Protein AF-A0A484KKW8-F1 (afdb_monomer_lite)

Structure (mmCIF, N/CA/C/O backbone):
data_AF-A0A484KKW8-F1
#
_entry.id   AF-A0A484KKW8-F1
#
loop_
_atom_site.group_PDB
_atom_site.id
_atom_site.type_symbol
_atom_site.label_atom_id
_atom_site.label_alt_id
_atom_site.label_comp_id
_atom_site.label_asym_id
_atom_site.label_entity_id
_atom_site.label_seq_id
_atom_site.pdbx_PDB_ins_code
_atom_site.Cartn_x
_atom_site.Cartn_y
_atom_site.Cartn_z
_atom_site.occupancy
_atom_site.B_iso_or_equiv
_atom_site.auth_seq_id
_atom_site.auth_comp_id
_atom_site.auth_asym_id
_atom_site.auth_atom_id
_atom_site.pdbx_PDB_model_num
ATOM 1 N N . MET A 1 1 ? 5.149 1.288 21.974 1.00 34.53 1 MET A N 1
ATOM 2 C CA . MET A 1 1 ? 5.443 -0.097 21.545 1.00 34.53 1 MET A CA 1
ATOM 3 C C . MET A 1 1 ? 4.342 -0.979 22.096 1.00 34.53 1 MET A C 1
ATOM 5 O O . MET A 1 1 ? 4.298 -1.173 23.302 1.00 34.53 1 MET A O 1
ATOM 9 N N . PHE A 1 2 ? 3.406 -1.416 21.257 1.00 33.81 2 PHE A N 1
ATOM 10 C CA . PHE A 1 2 ? 2.342 -2.325 21.683 1.00 33.81 2 PHE A CA 1
ATOM 11 C C . PHE A 1 2 ? 2.868 -3.763 21.610 1.00 33.81 2 PHE A C 1
ATOM 13 O O . PHE A 1 2 ? 3.154 -4.262 20.525 1.00 33.81 2 PHE A O 1
ATOM 20 N N . SER A 1 3 ? 3.053 -4.392 22.773 1.00 32.16 3 SER A N 1
ATOM 21 C CA . SER A 1 3 ? 3.404 -5.809 22.904 1.00 32.16 3 SER A CA 1
ATOM 22 C C . SER A 1 3 ? 2.135 -6.654 22.922 1.00 32.16 3 SER A C 1
ATOM 24 O O . SER A 1 3 ? 1.360 -6.578 23.873 1.00 32.16 3 SER A O 1
ATOM 26 N N . PHE A 1 4 ? 1.952 -7.498 21.910 1.00 37.31 4 PHE A N 1
ATOM 27 C CA . PHE A 1 4 ? 0.973 -8.585 21.921 1.00 37.31 4 PHE A CA 1
ATOM 28 C C . PHE A 1 4 ? 1.633 -9.827 22.532 1.00 37.31 4 PHE A C 1
ATOM 30 O O . PHE A 1 4 ? 2.235 -10.638 21.838 1.00 37.31 4 PHE A O 1
ATOM 37 N N . GLN A 1 5 ? 1.575 -9.946 23.857 1.00 42.56 5 GLN A N 1
ATOM 38 C CA . GLN A 1 5 ? 1.977 -11.158 24.571 1.00 42.56 5 GLN A CA 1
ATOM 39 C C . GLN A 1 5 ? 1.111 -11.309 25.824 1.00 42.56 5 GLN A C 1
ATOM 41 O O . GLN A 1 5 ? 1.507 -10.866 26.901 1.00 42.56 5 GLN A O 1
ATOM 46 N N . LYS A 1 6 ? -0.068 -11.926 25.678 1.00 44.66 6 LYS A N 1
ATOM 47 C CA . LYS A 1 6 ? -0.696 -12.793 26.695 1.00 44.66 6 LYS A CA 1
ATOM 48 C C . LYS A 1 6 ? -2.065 -13.283 26.224 1.00 44.66 6 LYS A C 1
ATOM 50 O O . LYS A 1 6 ? -3.063 -12.609 26.419 1.00 44.66 6 LYS A O 1
ATOM 55 N N . MET A 1 7 ? -2.097 -14.492 25.685 1.00 35.28 7 MET A N 1
ATOM 56 C CA . MET A 1 7 ? -3.166 -15.449 25.963 1.00 35.28 7 MET A CA 1
ATOM 57 C C . MET A 1 7 ? -2.639 -16.824 25.568 1.00 35.28 7 MET A C 1
ATOM 59 O O . MET A 1 7 ? -2.529 -17.120 24.387 1.00 35.28 7 MET A O 1
ATOM 63 N N . ASN A 1 8 ? -2.170 -17.573 26.567 1.00 34.31 8 ASN A N 1
ATOM 64 C CA . ASN A 1 8 ? -2.179 -19.036 26.616 1.00 34.31 8 ASN A CA 1
ATOM 65 C C . ASN A 1 8 ? -1.661 -19.478 27.993 1.00 34.31 8 ASN A C 1
ATOM 67 O O . ASN A 1 8 ? -0.481 -19.334 28.303 1.00 34.31 8 ASN A O 1
ATOM 71 N N . SER A 1 9 ? -2.592 -19.943 28.819 1.00 39.66 9 SER A N 1
ATOM 72 C CA . SER A 1 9 ? -2.443 -20.734 30.051 1.00 39.66 9 SER A CA 1
ATOM 73 C C . SER A 1 9 ? -3.883 -21.195 30.321 1.00 39.66 9 SER A C 1
ATOM 75 O O . SER A 1 9 ? -4.767 -20.338 30.307 1.00 39.66 9 SER A O 1
ATOM 77 N N . THR A 1 10 ? -4.238 -22.477 30.355 1.00 39.50 10 THR A N 1
ATOM 78 C CA . THR A 1 10 ? -3.747 -23.637 31.141 1.00 39.50 10 THR A CA 1
ATOM 79 C C . THR A 1 10 ? -4.135 -24.942 30.395 1.00 39.50 10 THR A C 1
ATOM 81 O O . THR A 1 10 ? -5.163 -24.918 29.717 1.00 39.50 10 THR A O 1
ATOM 84 N N . ASP A 1 11 ? -3.257 -25.951 30.250 1.00 44.59 11 ASP A N 1
ATOM 85 C CA . ASP A 1 11 ? -3.122 -27.211 31.053 1.00 44.59 11 ASP A CA 1
ATOM 86 C C . ASP A 1 11 ? -4.416 -28.079 31.004 1.00 44.59 11 ASP A C 1
ATOM 88 O O . ASP A 1 11 ? -5.495 -27.527 31.195 1.00 44.59 11 ASP A O 1
ATOM 92 N N . ASP A 1 12 ? -4.473 -29.380 30.669 1.00 39.41 12 ASP A N 1
ATOM 93 C CA . ASP A 1 12 ? -3.619 -30.559 30.918 1.00 39.41 12 ASP A CA 1
ATOM 94 C C . ASP A 1 12 ? -3.973 -31.737 29.958 1.00 39.41 12 ASP A C 1
ATOM 96 O O . ASP A 1 12 ? -5.093 -31.758 29.448 1.00 39.41 12 ASP A O 1
ATOM 100 N N . ASP A 1 13 ? -3.050 -32.720 29.861 1.00 39.59 13 ASP A N 1
ATOM 101 C CA . ASP A 1 13 ? -3.217 -34.164 29.512 1.00 39.59 13 ASP A CA 1
ATOM 102 C C . ASP A 1 13 ? -3.708 -34.484 28.071 1.00 39.59 13 ASP A C 1
ATOM 104 O O . ASP A 1 13 ? -4.454 -33.724 27.472 1.00 39.59 13 ASP A O 1
ATOM 108 N N . ASP A 1 14 ? -3.299 -35.521 27.336 1.00 39.25 14 ASP A N 1
ATOM 109 C CA . ASP A 1 14 ? -2.657 -36.804 27.612 1.00 39.25 14 ASP A CA 1
ATOM 110 C C . ASP A 1 14 ? -1.995 -37.281 26.296 1.00 39.25 14 ASP A C 1
ATOM 112 O O . ASP A 1 14 ? -2.430 -36.954 25.189 1.00 39.25 14 ASP A O 1
ATOM 116 N N . GLY A 1 15 ? -0.871 -37.989 26.407 1.00 46.09 15 GLY A N 1
ATOM 117 C CA . GLY A 1 15 ? -0.045 -38.366 25.265 1.00 46.09 15 GLY A CA 1
ATOM 118 C C . GLY A 1 15 ? -0.626 -39.493 24.417 1.00 46.09 15 GLY A C 1
ATOM 119 O O . GLY A 1 15 ? -0.922 -40.561 24.939 1.00 46.09 15 GLY A O 1
ATOM 120 N N . GLU A 1 16 ? -0.601 -39.302 23.098 1.00 43.41 16 GLU A N 1
ATOM 121 C CA . GLU A 1 16 ? -0.368 -40.386 22.147 1.00 43.41 16 GLU A CA 1
ATOM 122 C C . GLU A 1 16 ? 0.722 -39.966 21.150 1.00 43.41 16 GLU A C 1
ATOM 124 O O . GLU A 1 16 ? 0.692 -38.904 20.525 1.00 43.41 16 GLU A O 1
ATOM 129 N N . GLU A 1 17 ? 1.752 -40.804 21.092 1.00 52.25 17 GLU A N 1
ATOM 130 C CA . GLU A 1 17 ? 2.874 -40.760 20.167 1.00 52.25 17 GLU A CA 1
ATOM 131 C C . GLU A 1 17 ? 2.366 -41.177 18.779 1.00 52.25 17 GLU A C 1
ATOM 133 O O . GLU A 1 17 ? 2.370 -42.356 18.442 1.00 52.25 17 GLU A O 1
ATOM 138 N N . GLU A 1 18 ? 1.894 -40.218 17.979 1.00 48.19 18 GLU A N 1
ATOM 139 C CA . GLU A 1 18 ? 1.650 -40.448 16.552 1.00 48.19 18 GLU A CA 1
ATOM 140 C C . GLU A 1 18 ? 2.883 -40.046 15.733 1.00 48.19 18 GLU A C 1
ATOM 142 O O . GLU A 1 18 ? 3.270 -38.878 15.645 1.00 48.19 18 GLU A O 1
ATOM 147 N N . ASP A 1 19 ? 3.508 -41.080 15.173 1.00 40.28 19 ASP A N 1
ATOM 148 C CA . ASP A 1 19 ? 4.556 -41.114 14.158 1.00 40.28 19 ASP A CA 1
ATOM 149 C C . ASP A 1 19 ? 4.891 -39.768 13.495 1.00 40.28 19 ASP A C 1
ATOM 151 O O . ASP A 1 19 ? 4.181 -39.246 12.630 1.00 40.28 19 ASP A O 1
ATOM 155 N N . ALA A 1 20 ? 6.062 -39.237 13.856 1.00 42.22 20 ALA A N 1
ATOM 156 C CA . ALA A 1 20 ? 6.648 -38.055 13.247 1.00 42.22 20 ALA A CA 1
ATOM 157 C C . ALA A 1 20 ? 6.847 -38.249 11.732 1.00 42.22 20 ALA A C 1
ATOM 159 O O . ALA A 1 20 ? 7.865 -38.763 11.263 1.00 42.22 20 ALA A O 1
ATOM 160 N N . ILE A 1 21 ? 5.892 -37.752 10.948 1.00 51.03 21 ILE A N 1
ATOM 161 C CA . ILE A 1 21 ? 6.087 -37.463 9.530 1.00 51.03 21 ILE A CA 1
ATOM 162 C C . ILE A 1 21 ? 7.173 -36.378 9.444 1.00 51.03 21 ILE A C 1
ATOM 164 O O . ILE A 1 21 ? 7.028 -35.326 10.075 1.00 51.03 21 ILE A O 1
ATOM 168 N N . PRO A 1 22 ? 8.270 -36.575 8.688 1.00 43.09 22 PRO A N 1
ATOM 169 C CA . PRO A 1 22 ? 9.327 -35.582 8.616 1.00 43.09 22 PRO A CA 1
ATOM 170 C C . PRO A 1 22 ? 8.758 -34.301 8.008 1.00 43.09 22 PRO A C 1
ATOM 172 O O . PRO A 1 22 ? 8.371 -34.262 6.838 1.00 43.09 22 PRO A O 1
ATOM 175 N N . ALA A 1 23 ? 8.709 -33.248 8.825 1.00 48.31 23 ALA A N 1
ATOM 176 C CA . ALA A 1 23 ? 8.340 -31.907 8.413 1.00 48.31 23 ALA A CA 1
ATOM 177 C C . ALA A 1 23 ? 9.360 -31.405 7.384 1.00 48.31 23 ALA A C 1
ATOM 179 O O . ALA A 1 23 ? 10.372 -30.786 7.715 1.00 48.31 23 ALA A O 1
ATOM 180 N N . ALA A 1 24 ? 9.091 -31.682 6.110 1.00 46.91 24 ALA A N 1
ATOM 181 C CA . ALA A 1 24 ? 9.726 -30.996 5.005 1.00 46.91 24 ALA A CA 1
ATOM 182 C C . ALA A 1 24 ? 9.445 -29.494 5.179 1.00 46.91 24 ALA A C 1
ATOM 184 O O . ALA A 1 24 ? 8.307 -29.031 5.093 1.00 46.91 24 ALA A O 1
ATOM 185 N N . GLY A 1 25 ? 10.497 -28.749 5.523 1.00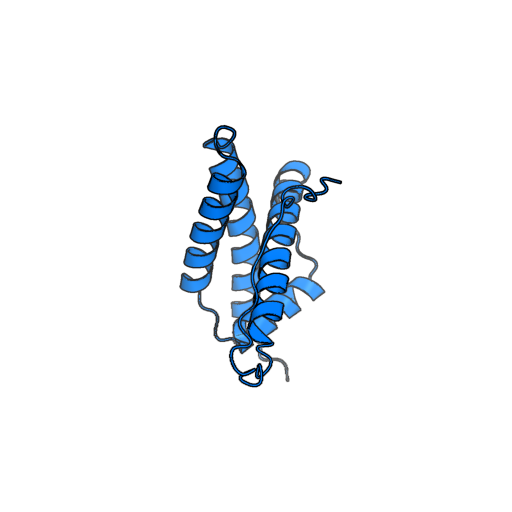 53.16 25 GLY A N 1
ATOM 186 C CA . GLY A 1 25 ? 10.440 -27.337 5.871 1.00 53.16 25 GLY A CA 1
ATOM 187 C C . GLY A 1 25 ? 9.764 -26.498 4.792 1.00 53.16 25 GLY A C 1
ATOM 188 O O . GLY A 1 25 ? 10.241 -26.402 3.663 1.00 53.16 25 GLY A O 1
ATOM 189 N N . ASN A 1 26 ? 8.660 -25.846 5.154 1.00 53.84 26 ASN A N 1
ATOM 190 C CA . ASN A 1 26 ? 7.959 -24.942 4.257 1.00 53.84 26 ASN A CA 1
ATOM 191 C C . ASN A 1 26 ? 8.406 -23.489 4.490 1.00 53.84 26 ASN A C 1
ATOM 193 O O . ASN A 1 26 ? 7.830 -22.742 5.284 1.00 53.84 26 ASN A O 1
ATOM 197 N N . ASN A 1 27 ? 9.448 -23.080 3.770 1.00 58.19 27 ASN A N 1
ATOM 198 C CA . ASN A 1 27 ? 10.028 -21.731 3.800 1.00 58.19 27 ASN A CA 1
ATOM 199 C C . ASN A 1 27 ? 9.030 -20.648 3.334 1.00 58.19 27 ASN A C 1
ATOM 201 O O . ASN A 1 27 ? 9.183 -19.472 3.669 1.00 58.19 27 ASN A O 1
ATOM 205 N N . SER A 1 28 ? 7.979 -21.046 2.607 1.00 58.56 28 SER A N 1
ATOM 206 C CA . SER A 1 28 ? 6.918 -20.180 2.071 1.00 58.56 28 SER A CA 1
ATOM 207 C C . SER A 1 28 ? 6.155 -19.446 3.172 1.00 58.56 28 SER A C 1
ATOM 209 O O . SER A 1 28 ? 5.843 -18.266 3.031 1.00 58.56 28 SER A O 1
ATOM 211 N N . ASN A 1 29 ? 5.936 -20.106 4.316 1.00 61.16 29 ASN A N 1
ATOM 212 C CA . ASN A 1 29 ? 5.233 -19.512 5.455 1.00 61.16 29 ASN A CA 1
ATOM 213 C C . ASN A 1 29 ? 6.017 -18.362 6.103 1.00 61.16 29 ASN A C 1
ATOM 215 O O . ASN A 1 29 ? 5.416 -17.422 6.617 1.00 61.16 29 ASN A O 1
ATOM 219 N N . LYS A 1 30 ? 7.357 -18.404 6.080 1.00 72.88 30 LYS A N 1
ATOM 220 C CA . LYS A 1 30 ? 8.189 -17.314 6.619 1.00 72.88 30 LYS A CA 1
ATOM 221 C C . LYS A 1 30 ? 8.226 -16.122 5.664 1.00 72.88 30 LYS A C 1
ATOM 223 O O . LYS A 1 30 ? 8.133 -14.986 6.114 1.00 72.88 30 LYS A O 1
ATOM 228 N N . LEU A 1 31 ? 8.312 -16.382 4.357 1.00 81.25 31 LEU A N 1
ATOM 229 C CA . LEU A 1 31 ? 8.345 -15.338 3.329 1.00 81.25 31 LEU A CA 1
ATOM 230 C C . LEU A 1 31 ? 7.039 -14.541 3.273 1.00 81.25 31 LEU A C 1
ATOM 232 O O . LEU A 1 31 ? 7.084 -13.314 3.246 1.00 81.25 31 LEU A O 1
ATOM 236 N N . ILE A 1 32 ? 5.890 -15.222 3.324 1.00 84.69 32 ILE A N 1
ATOM 237 C CA . ILE A 1 32 ? 4.574 -14.567 3.316 1.00 84.69 32 ILE A CA 1
ATOM 238 C C . ILE A 1 32 ? 4.388 -13.704 4.569 1.00 84.69 32 ILE A C 1
ATOM 240 O O . ILE A 1 32 ? 3.972 -12.554 4.455 1.00 84.69 32 ILE A O 1
ATOM 244 N N . LYS A 1 33 ? 4.772 -14.205 5.754 1.00 87.25 33 LYS A N 1
ATOM 245 C CA . LYS A 1 33 ? 4.708 -13.427 7.005 1.00 87.25 33 LYS A CA 1
ATOM 246 C C . LYS A 1 33 ? 5.549 -12.153 6.929 1.00 87.25 33 LYS A C 1
ATOM 248 O O . LYS A 1 33 ? 5.057 -11.076 7.252 1.00 87.25 33 LYS A O 1
ATOM 253 N N . SER A 1 34 ? 6.795 -12.257 6.468 1.00 91.00 34 SER A N 1
ATOM 254 C CA . SER A 1 34 ? 7.669 -11.089 6.317 1.00 91.00 34 SER A CA 1
ATOM 255 C C . SER A 1 34 ? 7.130 -10.094 5.292 1.00 91.00 34 SER A C 1
ATOM 257 O O . SER A 1 34 ? 7.169 -8.891 5.533 1.00 91.00 34 SER A O 1
ATOM 259 N N . HIS A 1 35 ? 6.602 -10.578 4.165 1.00 92.31 35 HIS A N 1
ATOM 260 C CA . HIS A 1 35 ? 6.021 -9.715 3.142 1.00 92.31 35 HIS A CA 1
ATOM 261 C C . HIS A 1 35 ? 4.789 -8.964 3.660 1.00 92.31 35 HIS A C 1
ATOM 263 O O . HIS A 1 35 ? 4.716 -7.750 3.496 1.00 92.31 35 HIS A O 1
ATOM 269 N N . ALA A 1 36 ? 3.882 -9.647 4.365 1.00 93.25 36 ALA A N 1
ATOM 270 C CA . ALA A 1 36 ? 2.720 -9.011 4.981 1.00 93.25 36 ALA A CA 1
ATOM 271 C C . ALA A 1 36 ? 3.135 -7.882 5.939 1.00 93.25 36 ALA A C 1
ATOM 273 O O . ALA A 1 36 ? 2.618 -6.772 5.845 1.00 93.25 36 ALA A O 1
ATOM 274 N N . LEU A 1 37 ? 4.133 -8.116 6.801 1.00 93.69 37 LEU A N 1
ATOM 275 C CA . LEU A 1 37 ? 4.653 -7.076 7.699 1.00 93.69 37 LEU A CA 1
ATOM 276 C C . LEU A 1 37 ? 5.232 -5.872 6.943 1.00 93.69 37 LEU A C 1
ATOM 278 O O . LEU A 1 37 ? 5.057 -4.736 7.382 1.00 93.69 37 LEU A O 1
ATOM 282 N N . ILE A 1 38 ? 5.899 -6.100 5.808 1.00 94.06 38 ILE A N 1
ATOM 283 C CA . ILE A 1 38 ? 6.402 -5.019 4.950 1.00 94.06 38 ILE A CA 1
ATOM 284 C C . ILE A 1 38 ? 5.238 -4.210 4.365 1.00 94.06 38 ILE A C 1
ATOM 286 O O . ILE A 1 38 ? 5.299 -2.983 4.403 1.00 94.06 38 ILE A O 1
ATOM 290 N N . VAL A 1 39 ? 4.176 -4.865 3.882 1.00 95.06 39 VAL A N 1
ATOM 291 C CA . VAL A 1 39 ? 2.973 -4.190 3.357 1.00 95.06 39 VAL A CA 1
ATOM 292 C C . VAL A 1 39 ? 2.329 -3.312 4.430 1.00 95.06 39 VAL A C 1
ATOM 294 O O . VAL A 1 39 ? 2.098 -2.128 4.185 1.00 95.06 39 VAL A O 1
ATOM 297 N N . PHE A 1 40 ? 2.115 -3.845 5.638 1.00 95.25 40 PHE A N 1
ATOM 298 C CA . PHE A 1 40 ? 1.585 -3.068 6.763 1.00 95.25 40 PHE A CA 1
ATOM 299 C C . PHE A 1 40 ? 2.470 -1.866 7.088 1.00 95.25 40 PHE A C 1
ATOM 301 O O . PHE A 1 40 ? 1.981 -0.741 7.155 1.00 95.25 40 PHE A O 1
ATOM 308 N N . LYS A 1 41 ? 3.781 -2.089 7.245 1.00 94.94 41 LYS A N 1
ATOM 309 C CA . LYS A 1 41 ? 4.726 -1.024 7.589 1.00 94.94 41 LYS A CA 1
ATOM 310 C C . LYS A 1 41 ? 4.720 0.090 6.545 1.00 94.94 41 LYS A C 1
ATOM 312 O O . LYS A 1 41 ? 4.599 1.254 6.908 1.00 94.94 41 LYS A O 1
ATOM 317 N N . LEU A 1 42 ? 4.861 -0.254 5.266 1.00 95.31 42 LEU A N 1
ATOM 318 C CA . LEU A 1 42 ? 4.927 0.743 4.199 1.00 95.31 42 LEU A CA 1
ATOM 319 C C . LEU A 1 42 ? 3.600 1.487 4.030 1.00 95.31 42 LEU A C 1
ATOM 321 O O . LEU A 1 42 ? 3.622 2.682 3.750 1.00 95.31 42 LEU A O 1
ATOM 325 N N . THR A 1 43 ? 2.463 0.825 4.251 1.00 96.12 43 THR A N 1
ATOM 326 C CA . THR A 1 43 ? 1.154 1.494 4.217 1.00 96.12 43 THR A CA 1
ATOM 327 C C . THR A 1 43 ? 1.004 2.466 5.389 1.00 96.12 43 THR A C 1
ATOM 329 O O . THR A 1 43 ? 0.632 3.616 5.175 1.00 96.12 43 THR A O 1
ATOM 332 N N . CYS A 1 44 ? 1.388 2.073 6.611 1.00 93.56 44 CYS A N 1
ATOM 333 C CA . CYS A 1 44 ? 1.422 2.991 7.756 1.00 93.56 44 CYS A CA 1
ATOM 334 C C . CYS A 1 44 ? 2.347 4.190 7.512 1.00 93.56 44 CYS A C 1
ATOM 336 O O . CYS A 1 44 ? 1.952 5.329 7.750 1.00 93.56 44 CYS A O 1
ATOM 338 N N . ASP A 1 45 ? 3.565 3.947 7.018 1.00 93.88 45 ASP A N 1
ATOM 339 C CA . ASP A 1 45 ? 4.521 5.011 6.700 1.00 93.88 45 ASP A CA 1
ATOM 340 C C . ASP A 1 45 ? 3.956 5.955 5.623 1.00 93.88 45 ASP A C 1
ATOM 342 O O . ASP A 1 45 ? 4.202 7.159 5.671 1.00 93.88 45 ASP A O 1
ATOM 346 N N . SER A 1 46 ? 3.190 5.428 4.663 1.00 93.62 46 SER A N 1
ATOM 347 C CA . SER A 1 46 ? 2.525 6.214 3.615 1.00 93.62 46 SER A CA 1
ATOM 348 C C . SER A 1 46 ? 1.391 7.069 4.185 1.00 93.62 46 SER A C 1
ATOM 350 O O . SER A 1 46 ? 1.320 8.254 3.875 1.00 93.62 46 SER A O 1
ATOM 352 N N . ALA A 1 47 ? 0.572 6.522 5.088 1.00 92.19 47 ALA A N 1
ATOM 353 C CA . ALA A 1 47 ? -0.481 7.272 5.777 1.00 92.19 47 ALA A CA 1
ATOM 354 C C . ALA A 1 47 ? 0.091 8.434 6.609 1.00 92.19 47 ALA A C 1
ATOM 356 O O . ALA A 1 47 ? -0.430 9.549 6.577 1.00 92.19 47 ALA A O 1
ATOM 357 N N . ILE A 1 48 ? 1.202 8.200 7.319 1.00 92.25 48 ILE A N 1
ATOM 358 C CA . ILE A 1 48 ? 1.908 9.248 8.074 1.00 92.25 48 ILE A CA 1
ATOM 359 C C . ILE A 1 48 ? 2.413 10.341 7.127 1.00 92.25 48 ILE A C 1
ATOM 361 O O . ILE A 1 48 ? 2.219 11.524 7.394 1.00 92.25 48 ILE A O 1
ATOM 365 N N . GLN A 1 49 ? 3.022 9.962 6.002 1.00 91.19 49 GLN A N 1
ATOM 366 C CA . GLN A 1 49 ? 3.538 10.924 5.028 1.00 91.19 49 GLN A CA 1
ATOM 367 C C . GLN A 1 49 ? 2.434 11.740 4.356 1.00 91.19 49 GLN A C 1
ATOM 369 O O . GLN A 1 49 ? 2.585 12.954 4.244 1.00 91.19 49 GLN A O 1
ATOM 374 N N . LEU A 1 50 ? 1.310 11.120 3.985 1.00 89.88 50 LEU A N 1
ATOM 375 C CA . LEU A 1 50 ? 0.142 11.840 3.472 1.00 89.88 50 LEU A CA 1
ATOM 376 C C . LEU A 1 50 ? -0.357 12.862 4.490 1.00 89.88 50 LEU A C 1
ATOM 378 O O . LEU A 1 50 ? -0.562 14.023 4.145 1.00 89.88 50 LEU A O 1
ATOM 382 N N . LYS A 1 51 ? -0.459 12.470 5.763 1.00 89.75 51 LYS A N 1
ATOM 383 C CA . LYS A 1 51 ? -0.868 13.378 6.837 1.00 89.75 51 LYS A CA 1
ATOM 384 C C . LYS A 1 51 ? 0.103 14.548 7.035 1.00 89.75 51 LYS A C 1
ATOM 386 O O . LYS A 1 51 ? -0.336 15.665 7.290 1.00 89.75 51 LYS A O 1
ATOM 391 N N . GLU A 1 52 ? 1.410 14.301 6.982 1.00 91.94 52 GLU A N 1
ATOM 392 C CA . GLU A 1 52 ? 2.431 15.315 7.288 1.00 91.94 52 GLU A CA 1
ATOM 393 C C . GLU A 1 52 ? 2.801 16.203 6.094 1.00 91.94 52 GLU A C 1
ATOM 395 O O . GLU A 1 52 ? 3.156 17.366 6.281 1.00 91.94 52 GLU A O 1
ATOM 400 N N . LYS A 1 53 ? 2.771 15.653 4.877 1.00 88.38 53 LYS A N 1
ATOM 401 C CA . LYS A 1 53 ? 3.348 16.267 3.669 1.00 88.38 53 LYS A CA 1
ATOM 402 C C . LYS A 1 53 ? 2.368 16.361 2.501 1.00 88.38 53 LYS A C 1
ATOM 404 O O . LYS A 1 53 ? 2.656 17.077 1.550 1.00 88.38 53 LYS A O 1
ATOM 409 N N . GLY A 1 54 ? 1.239 15.654 2.557 1.00 87.81 54 GLY A N 1
ATOM 410 C CA . GLY A 1 54 ? 0.269 15.580 1.461 1.00 87.81 54 GLY A CA 1
ATOM 411 C C . GLY A 1 54 ? 0.694 14.682 0.294 1.00 87.81 54 GLY A C 1
ATOM 412 O O . GLY A 1 54 ? -0.009 14.624 -0.708 1.00 87.81 54 GLY A O 1
ATOM 413 N N . GLU A 1 55 ? 1.824 13.977 0.402 1.00 86.25 55 GLU A N 1
ATOM 414 C CA . GLU A 1 55 ? 2.331 13.070 -0.632 1.00 86.25 55 GLU A CA 1
ATOM 415 C C . GLU A 1 55 ? 3.059 11.862 -0.021 1.00 86.25 55 GLU A C 1
ATOM 417 O O . GLU A 1 55 ? 3.580 11.931 1.094 1.00 86.25 55 GLU A O 1
ATOM 422 N N . VAL A 1 56 ? 3.121 10.754 -0.767 1.00 88.44 56 VAL A N 1
ATOM 423 C CA . VAL A 1 56 ? 3.866 9.544 -0.383 1.00 88.44 56 VAL A CA 1
ATOM 424 C C . VAL A 1 56 ? 5.228 9.540 -1.068 1.00 88.44 56 VAL A C 1
ATOM 426 O O . VAL A 1 56 ? 5.316 9.463 -2.291 1.00 88.44 56 VAL A O 1
ATOM 429 N N . LEU A 1 57 ? 6.302 9.561 -0.278 1.00 86.38 57 LEU A N 1
ATOM 430 C CA . LEU A 1 57 ? 7.680 9.528 -0.757 1.00 86.38 57 LEU A CA 1
ATOM 431 C C . LEU A 1 57 ? 8.345 8.205 -0.373 1.00 86.38 57 LEU A C 1
ATOM 433 O O . LEU A 1 57 ? 8.897 8.031 0.715 1.00 86.38 57 LEU A O 1
ATOM 437 N N . VAL A 1 58 ? 8.357 7.262 -1.311 1.00 87.81 58 VAL A N 1
ATOM 438 C CA . VAL A 1 58 ? 9.195 6.065 -1.197 1.00 87.81 58 VAL A CA 1
ATOM 439 C C . VAL A 1 58 ? 10.570 6.388 -1.772 1.00 87.81 58 VAL A C 1
ATOM 441 O O . VAL A 1 58 ? 10.693 6.819 -2.917 1.00 87.81 58 VAL A O 1
ATOM 444 N N . GLY A 1 59 ? 11.629 6.192 -0.982 1.00 88.06 59 GLY A N 1
ATOM 445 C CA . GLY A 1 59 ? 12.997 6.461 -1.432 1.00 88.06 59 GLY A CA 1
ATOM 446 C C . GLY A 1 59 ? 13.318 5.729 -2.740 1.00 88.06 59 GLY A C 1
ATOM 447 O O . GLY A 1 59 ? 13.041 4.538 -2.866 1.00 88.06 59 GLY A O 1
ATOM 448 N N . ARG A 1 60 ? 13.935 6.428 -3.702 1.00 87.50 60 ARG A N 1
ATOM 449 C CA . ARG A 1 60 ? 14.154 5.942 -5.079 1.00 87.50 60 ARG A CA 1
ATOM 450 C C . ARG A 1 60 ? 14.756 4.536 -5.157 1.00 87.50 60 ARG A C 1
ATOM 452 O O . ARG A 1 60 ? 14.305 3.717 -5.948 1.00 87.50 60 ARG A O 1
ATOM 459 N N . THR A 1 61 ? 15.770 4.248 -4.344 1.00 90.69 61 THR A N 1
ATOM 460 C CA . THR A 1 61 ? 16.445 2.940 -4.319 1.00 90.69 61 THR A CA 1
ATOM 461 C C . THR A 1 61 ? 15.508 1.825 -3.865 1.00 90.69 61 THR A C 1
ATOM 463 O O . THR A 1 61 ? 15.506 0.744 -4.446 1.00 90.69 61 THR A O 1
ATOM 466 N N . THR A 1 62 ? 14.690 2.104 -2.848 1.00 91.69 62 THR A N 1
ATOM 467 C CA . THR A 1 62 ? 13.665 1.181 -2.355 1.00 91.69 62 THR A CA 1
ATOM 468 C C . THR A 1 62 ? 12.587 0.975 -3.406 1.00 91.69 62 THR A C 1
ATOM 470 O O . THR A 1 62 ? 12.214 -0.162 -3.664 1.00 91.69 62 THR A O 1
ATOM 473 N N . LEU A 1 63 ? 12.117 2.054 -4.039 1.00 92.94 63 LEU A N 1
ATOM 474 C CA . LEU A 1 63 ? 11.062 1.971 -5.041 1.00 92.94 63 LEU A CA 1
ATOM 475 C C . LEU A 1 63 ? 11.496 1.118 -6.237 1.00 92.94 63 LEU A C 1
ATOM 477 O O . LEU A 1 63 ? 10.778 0.192 -6.603 1.00 92.94 63 LEU A O 1
ATOM 481 N N . LYS A 1 64 ? 12.715 1.338 -6.747 1.00 93.69 64 LYS A N 1
ATOM 482 C CA . LYS A 1 64 ? 13.302 0.524 -7.819 1.00 93.69 64 LYS A CA 1
ATOM 483 C C . LYS A 1 64 ? 13.339 -0.964 -7.462 1.00 93.69 64 LYS A C 1
ATOM 485 O O . LYS A 1 64 ? 12.838 -1.790 -8.218 1.00 93.69 64 LYS A O 1
ATOM 490 N N . PHE A 1 65 ? 13.853 -1.292 -6.277 1.00 93.75 65 PHE A N 1
ATOM 491 C CA . PHE A 1 65 ? 13.890 -2.670 -5.784 1.00 93.75 65 PHE A CA 1
ATOM 492 C C . PHE A 1 65 ? 12.493 -3.302 -5.672 1.00 93.75 65 PHE A C 1
ATOM 494 O O . PHE A 1 65 ? 12.313 -4.472 -6.012 1.00 93.75 65 PHE A O 1
ATOM 501 N N . LEU A 1 66 ? 11.499 -2.539 -5.204 1.00 94.12 66 LEU A N 1
ATOM 502 C CA . LEU A 1 66 ? 10.117 -3.008 -5.138 1.00 94.12 66 LEU A CA 1
ATOM 503 C C . LEU A 1 66 ? 9.577 -3.290 -6.542 1.00 94.12 66 LEU A C 1
ATOM 505 O O . LEU A 1 66 ? 9.046 -4.379 -6.751 1.00 94.12 66 LEU A O 1
ATOM 509 N N . GLY A 1 67 ? 9.758 -2.376 -7.498 1.00 94.50 67 GLY A N 1
ATOM 510 C CA . GLY A 1 67 ? 9.369 -2.592 -8.894 1.00 94.50 67 GLY A CA 1
ATOM 511 C C . GLY A 1 67 ? 9.997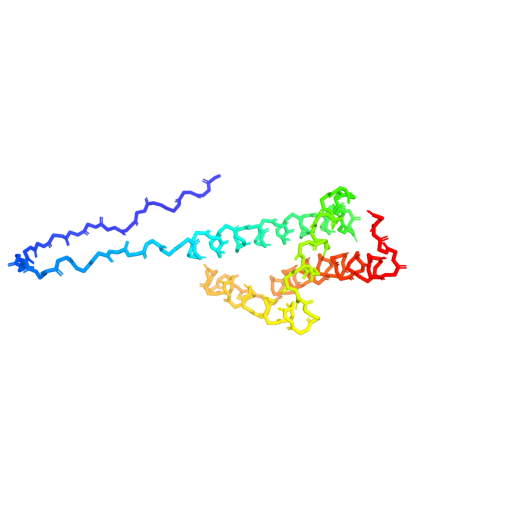 -3.857 -9.488 1.00 94.50 67 GLY A C 1
ATOM 512 O O . GLY A 1 67 ? 9.269 -4.719 -9.987 1.00 94.50 67 GLY A O 1
ATOM 513 N N . ASP A 1 68 ? 11.314 -4.026 -9.311 1.00 94.81 68 ASP A N 1
ATOM 514 C CA . ASP A 1 68 ? 12.087 -5.141 -9.877 1.00 94.81 68 ASP A CA 1
ATOM 515 C C . ASP A 1 68 ? 11.543 -6.488 -9.371 1.00 94.81 68 ASP A C 1
ATOM 517 O O . ASP A 1 68 ? 11.272 -7.407 -10.150 1.00 94.81 68 ASP A O 1
ATOM 521 N N . ILE A 1 69 ? 11.330 -6.614 -8.055 1.00 93.88 69 ILE A N 1
ATOM 522 C CA . ILE A 1 69 ? 10.824 -7.859 -7.464 1.00 93.88 69 ILE A CA 1
ATOM 523 C C . ILE A 1 69 ? 9.376 -8.130 -7.874 1.00 93.88 69 ILE A C 1
ATOM 525 O O . ILE A 1 69 ? 9.044 -9.281 -8.166 1.00 93.88 69 ILE A O 1
ATOM 529 N N . HIS A 1 70 ? 8.504 -7.119 -7.908 1.00 95.88 70 HIS A N 1
ATOM 530 C CA . HIS A 1 70 ? 7.104 -7.330 -8.289 1.00 95.88 70 HIS A CA 1
ATOM 531 C C . HIS A 1 70 ? 6.989 -7.754 -9.762 1.00 95.88 70 HIS A C 1
ATOM 533 O O . HIS A 1 70 ? 6.226 -8.673 -10.066 1.00 95.88 70 HIS A O 1
ATOM 539 N N . LEU A 1 71 ? 7.811 -7.192 -10.657 1.00 94.25 71 LEU A N 1
ATOM 540 C CA . LEU A 1 71 ? 7.927 -7.662 -12.041 1.00 94.25 71 LEU A CA 1
ATOM 541 C C . LEU A 1 71 ? 8.462 -9.091 -12.129 1.00 94.25 71 LEU A C 1
ATOM 543 O O . LEU A 1 71 ? 7.853 -9.931 -12.788 1.00 94.25 71 LEU A O 1
ATOM 547 N N . GLN A 1 72 ? 9.566 -9.396 -11.437 1.00 94.06 72 GLN A N 1
ATOM 548 C CA . GLN A 1 72 ? 10.174 -10.732 -11.445 1.00 94.06 72 GLN A CA 1
ATOM 549 C C . GLN A 1 72 ? 9.188 -11.817 -10.982 1.00 94.06 72 GLN A C 1
ATOM 551 O O . GLN A 1 72 ? 9.257 -12.963 -11.427 1.00 94.06 72 GLN A O 1
ATOM 556 N N . LYS A 1 73 ? 8.275 -11.469 -10.070 1.00 93.00 73 LYS A N 1
ATOM 557 C CA . LYS A 1 73 ? 7.235 -12.366 -9.551 1.00 93.00 73 LYS A CA 1
ATOM 558 C C . LYS A 1 73 ? 5.953 -12.383 -10.388 1.00 93.00 73 LYS A C 1
ATOM 560 O O . LYS A 1 73 ? 5.033 -13.111 -10.030 1.00 93.00 73 LYS A O 1
ATOM 565 N N . GLY A 1 74 ? 5.890 -11.631 -11.488 1.00 94.62 74 GLY A N 1
ATOM 566 C CA . GLY A 1 74 ? 4.724 -11.587 -12.370 1.00 94.62 74 GLY A CA 1
ATOM 567 C C . GLY A 1 74 ? 3.504 -10.934 -11.720 1.00 94.62 74 GLY A C 1
ATOM 568 O O . GLY A 1 74 ? 2.370 -11.320 -12.002 1.00 94.62 74 GLY A O 1
ATOM 569 N N . VAL A 1 75 ? 3.717 -9.978 -10.811 1.00 96.12 75 VAL A N 1
ATOM 570 C CA . VAL A 1 75 ? 2.617 -9.243 -10.184 1.00 96.12 75 VAL A CA 1
ATOM 571 C C . VAL A 1 75 ? 1.938 -8.358 -11.233 1.00 96.12 75 VAL A C 1
ATOM 573 O O . VAL A 1 75 ? 2.596 -7.729 -12.056 1.00 96.12 75 VAL A O 1
ATOM 576 N N . THR A 1 76 ? 0.608 -8.311 -11.202 1.00 95.44 76 THR A N 1
ATOM 577 C CA . THR A 1 76 ? -0.224 -7.527 -12.119 1.00 95.44 76 THR A CA 1
ATOM 578 C C . THR A 1 76 ? -1.096 -6.560 -11.323 1.00 95.44 76 THR A C 1
ATOM 580 O O . THR A 1 76 ? -1.262 -6.737 -10.116 1.00 95.44 76 THR A O 1
ATOM 583 N N . ALA A 1 77 ? -1.675 -5.550 -11.979 1.00 94.81 77 ALA A N 1
ATOM 584 C CA . ALA A 1 77 ? -2.546 -4.577 -11.313 1.00 94.81 77 ALA A CA 1
ATOM 585 C C . ALA A 1 77 ? -3.684 -5.227 -10.486 1.00 94.81 77 ALA A C 1
ATOM 587 O O . ALA A 1 77 ? -3.826 -4.845 -9.326 1.00 94.81 77 ALA A O 1
ATOM 588 N N . PRO A 1 78 ? -4.405 -6.261 -10.974 1.00 97.38 78 PRO A N 1
ATOM 589 C CA . PRO A 1 78 ? -5.416 -6.958 -10.171 1.00 97.38 78 PRO A CA 1
ATOM 590 C C . PRO A 1 78 ? -4.911 -7.558 -8.852 1.00 97.38 78 PRO A C 1
ATOM 592 O O . PRO A 1 78 ? -5.671 -7.641 -7.893 1.00 97.38 78 PRO A O 1
ATOM 595 N N . HIS A 1 79 ? -3.639 -7.965 -8.763 1.00 97.31 79 HIS A N 1
ATOM 596 C CA . HIS A 1 79 ? -3.097 -8.495 -7.509 1.00 97.31 79 HIS A CA 1
ATOM 597 C C . HIS A 1 79 ? -3.000 -7.418 -6.417 1.00 97.31 79 HIS A C 1
ATOM 599 O O . HIS A 1 79 ? -3.160 -7.744 -5.244 1.00 97.31 79 HIS A O 1
ATOM 605 N N . PHE A 1 80 ? -2.766 -6.151 -6.779 1.00 97.62 80 PHE A N 1
ATOM 606 C CA . PHE A 1 80 ? -2.754 -5.048 -5.813 1.00 97.62 80 PHE A CA 1
ATOM 607 C C . PHE A 1 80 ? -4.153 -4.790 -5.245 1.00 97.62 80 PHE A C 1
ATOM 609 O O . PHE A 1 80 ? -4.286 -4.596 -4.042 1.00 97.62 80 PHE A O 1
ATOM 616 N N . GLU A 1 81 ? -5.198 -4.871 -6.071 1.00 97.31 81 GLU A N 1
ATOM 617 C CA . GLU A 1 81 ? -6.583 -4.688 -5.609 1.00 97.31 81 GLU A CA 1
ATOM 618 C C . GLU A 1 81 ? -6.984 -5.764 -4.590 1.00 97.31 81 GLU A C 1
ATOM 620 O O . GLU A 1 81 ? -7.482 -5.451 -3.512 1.00 97.31 81 GLU A O 1
ATOM 625 N N . VAL A 1 82 ? -6.651 -7.032 -4.860 1.00 97.44 82 VAL A N 1
ATOM 626 C CA . VAL A 1 82 ? -6.907 -8.133 -3.912 1.00 97.44 82 VAL A CA 1
ATOM 627 C C . VAL A 1 82 ? -6.159 -7.923 -2.590 1.00 97.44 82 VAL A C 1
ATOM 629 O O . VAL A 1 82 ? -6.696 -8.190 -1.515 1.00 97.44 82 VAL A O 1
ATOM 632 N N . VAL A 1 83 ? -4.916 -7.429 -2.641 1.00 96.75 83 VAL A N 1
ATOM 633 C CA . VAL A 1 83 ? -4.138 -7.128 -1.428 1.00 96.75 83 VAL A CA 1
ATOM 634 C C . VAL A 1 83 ? -4.725 -5.937 -0.670 1.00 96.75 83 VAL A C 1
ATOM 636 O O . VAL A 1 83 ? -4.747 -5.980 0.558 1.00 96.75 83 VAL A O 1
ATOM 639 N N . LYS A 1 84 ? -5.231 -4.911 -1.362 1.00 97.88 84 LYS A N 1
ATOM 640 C CA . LYS A 1 84 ? -5.922 -3.772 -0.744 1.00 97.88 84 LYS A CA 1
ATOM 641 C C . LYS A 1 84 ? -7.143 -4.232 0.043 1.00 97.88 84 LYS A C 1
ATOM 643 O O . LYS A 1 84 ? -7.266 -3.911 1.222 1.00 97.88 84 LYS A O 1
ATOM 648 N N . GLU A 1 85 ? -8.013 -5.016 -0.589 1.00 97.31 85 GLU A N 1
ATOM 649 C CA . GLU A 1 85 ? -9.221 -5.550 0.047 1.00 97.31 85 GLU A CA 1
ATOM 650 C C . GLU A 1 85 ? -8.870 -6.385 1.285 1.00 97.31 85 GLU A C 1
ATOM 652 O O . GLU A 1 85 ? -9.418 -6.163 2.367 1.00 97.31 85 GLU A O 1
ATOM 657 N N . ALA A 1 86 ? -7.895 -7.292 1.159 1.00 97.12 86 ALA A N 1
ATOM 658 C CA . ALA A 1 86 ? -7.441 -8.125 2.269 1.00 97.12 86 ALA A CA 1
ATOM 659 C C . ALA A 1 86 ? -6.823 -7.300 3.409 1.00 97.12 86 ALA A C 1
ATOM 661 O O . ALA A 1 86 ? -7.068 -7.587 4.583 1.00 97.12 86 ALA A O 1
ATOM 662 N N . LEU A 1 87 ? -6.039 -6.268 3.086 1.00 96.38 87 LEU A N 1
ATOM 663 C CA . LEU A 1 87 ? -5.438 -5.366 4.065 1.00 96.38 87 LEU A CA 1
ATOM 664 C C . LEU A 1 87 ? -6.517 -4.626 4.859 1.00 96.38 87 LEU A C 1
ATOM 666 O O . LEU A 1 87 ? -6.503 -4.678 6.088 1.00 96.38 87 LEU A O 1
ATOM 670 N N . LEU A 1 88 ? -7.465 -3.983 4.171 1.00 97.19 88 LEU A N 1
ATOM 671 C CA . LEU A 1 88 ? -8.545 -3.223 4.806 1.00 97.19 88 LEU A CA 1
ATOM 672 C C . LEU A 1 88 ? -9.426 -4.119 5.676 1.00 97.19 88 LEU A C 1
ATOM 674 O O . LEU A 1 88 ? -9.714 -3.770 6.821 1.00 97.19 88 LEU A O 1
ATOM 678 N N . GLN A 1 89 ? -9.782 -5.306 5.181 1.00 97.12 89 GLN A N 1
ATOM 679 C CA . GLN A 1 89 ? -10.545 -6.279 5.957 1.00 97.12 89 GLN A CA 1
ATOM 680 C C . GLN A 1 89 ? -9.779 -6.729 7.211 1.00 97.12 89 GLN A C 1
ATOM 682 O O . GLN A 1 89 ? -10.355 -6.776 8.296 1.00 97.12 89 GLN A O 1
ATOM 687 N N . THR A 1 90 ? -8.471 -6.977 7.096 1.00 96.12 90 THR A N 1
ATOM 688 C CA . THR A 1 90 ? -7.630 -7.375 8.238 1.00 96.12 90 THR A CA 1
ATOM 689 C C . THR A 1 90 ? -7.546 -6.270 9.293 1.00 96.12 90 THR A C 1
ATOM 691 O O . THR A 1 90 ? -7.652 -6.545 10.488 1.00 96.12 90 THR A O 1
ATOM 694 N N . VAL A 1 91 ? -7.367 -5.008 8.881 1.00 93.75 91 VAL A N 1
ATOM 695 C CA . VAL A 1 91 ? -7.327 -3.875 9.822 1.00 93.75 91 VAL A CA 1
ATOM 696 C C . VAL A 1 91 ? -8.687 -3.692 10.492 1.00 93.75 91 VAL A C 1
ATOM 698 O O . VAL A 1 91 ? -8.744 -3.518 11.708 1.00 93.75 91 VAL A O 1
ATOM 701 N N . LYS A 1 92 ? -9.780 -3.789 9.730 1.00 95.25 92 LYS A N 1
ATOM 702 C CA . LYS A 1 92 ? -11.145 -3.723 10.258 1.00 95.25 92 LYS A CA 1
ATOM 703 C C . LYS A 1 92 ? -11.392 -4.780 11.331 1.00 95.25 92 LYS A C 1
ATOM 705 O O . LYS A 1 92 ? -11.868 -4.447 12.413 1.00 95.25 92 LYS A O 1
ATOM 710 N N . GLU A 1 93 ? -11.028 -6.031 11.066 1.00 96.44 93 GLU A N 1
ATOM 711 C CA . GLU A 1 93 ? -11.145 -7.122 12.039 1.00 96.44 93 GLU A CA 1
ATOM 712 C C . GLU A 1 93 ? -10.293 -6.876 13.291 1.00 96.44 93 GLU A C 1
ATOM 714 O O . GLU A 1 93 ? -10.765 -7.088 14.406 1.00 96.44 93 GLU A O 1
ATOM 719 N N . ALA A 1 94 ? -9.067 -6.368 13.128 1.00 94.31 94 ALA A N 1
ATOM 720 C CA . ALA A 1 94 ? -8.172 -6.067 14.245 1.00 94.31 94 ALA A CA 1
ATOM 721 C C . ALA A 1 94 ? -8.648 -4.891 15.120 1.00 94.31 94 ALA A C 1
ATOM 723 O O . ALA A 1 94 ? -8.337 -4.844 16.311 1.00 94.31 94 ALA A O 1
ATOM 724 N N . MET A 1 95 ? -9.372 -3.932 14.541 1.00 92.31 95 MET A N 1
ATOM 725 C CA . MET A 1 95 ? -9.883 -2.742 15.233 1.00 92.31 95 MET A CA 1
ATOM 726 C C . MET A 1 95 ? -11.273 -2.953 15.842 1.00 92.31 95 MET A C 1
ATOM 728 O O . MET A 1 95 ? -11.642 -2.249 16.788 1.00 92.31 95 MET A O 1
ATOM 732 N N . GLY A 1 96 ? -12.039 -3.918 15.331 1.00 94.75 96 GLY A N 1
ATOM 733 C CA . GLY A 1 96 ? -13.366 -4.252 15.836 1.00 94.75 96 GLY A CA 1
ATOM 734 C C . GLY A 1 96 ? -14.286 -3.031 15.852 1.00 94.75 96 GLY A C 1
ATOM 735 O O . GLY A 1 96 ? -14.488 -2.377 14.832 1.00 94.75 96 GLY A O 1
ATOM 736 N N . GLU A 1 97 ? -14.815 -2.691 17.027 1.00 94.44 97 GLU A N 1
ATOM 737 C CA . GLU A 1 97 ? -15.757 -1.576 17.207 1.00 94.44 97 GLU A CA 1
ATOM 738 C C . GLU A 1 97 ? -15.139 -0.188 16.982 1.00 94.44 97 GLU A C 1
ATOM 740 O O . GLU A 1 97 ? -15.866 0.786 16.808 1.00 94.44 97 GLU A O 1
ATOM 745 N N . THR A 1 98 ? -13.807 -0.079 16.981 1.00 93.25 98 THR A N 1
ATOM 746 C CA . THR A 1 98 ? -13.115 1.201 16.753 1.00 93.25 98 THR A CA 1
ATOM 747 C C . THR A 1 98 ? -12.944 1.541 15.273 1.00 93.25 98 THR A C 1
ATOM 749 O O . THR A 1 98 ? -12.558 2.663 14.953 1.00 93.25 98 THR A O 1
ATOM 752 N N . TRP A 1 99 ? -13.250 0.604 14.369 1.00 94.81 99 TRP A N 1
ATOM 753 C CA . TRP A 1 99 ? -13.209 0.835 12.927 1.00 94.81 99 TRP A CA 1
ATOM 754 C C . TRP A 1 99 ? -14.300 1.813 12.475 1.00 94.81 99 TRP A C 1
ATOM 756 O O . TRP A 1 99 ? -15.465 1.681 12.851 1.00 94.81 99 TRP A O 1
ATOM 766 N N . ASN A 1 100 ? -13.940 2.759 11.610 1.00 95.00 100 ASN A N 1
ATOM 767 C CA . ASN A 1 100 ? -14.864 3.729 11.026 1.00 95.00 100 ASN A CA 1
ATOM 768 C C . ASN A 1 100 ? -14.508 4.034 9.558 1.00 95.00 100 ASN A C 1
ATOM 770 O O . ASN A 1 100 ? -13.508 3.540 9.036 1.00 95.00 100 ASN A O 1
ATOM 774 N N . GLU A 1 101 ? -15.346 4.832 8.890 1.00 94.81 101 GLU A N 1
ATOM 775 C CA . GLU A 1 101 ? -15.147 5.174 7.475 1.00 94.81 101 GLU A CA 1
ATOM 776 C C . GLU A 1 101 ? -13.878 6.007 7.247 1.00 94.81 101 GLU A C 1
ATOM 778 O O . GLU A 1 101 ? -13.141 5.752 6.306 1.00 94.81 101 GLU A O 1
ATOM 783 N N . GLU A 1 102 ? -13.552 6.926 8.157 1.00 92.88 102 GLU A N 1
ATOM 784 C CA . GLU A 1 102 ? -12.330 7.738 8.061 1.00 92.88 102 GLU A CA 1
ATOM 785 C C . GLU A 1 102 ? -11.064 6.861 8.078 1.00 92.88 102 GLU A C 1
ATOM 787 O O . GLU A 1 102 ? -10.115 7.098 7.334 1.00 92.88 102 GLU A O 1
ATOM 792 N N . MET A 1 103 ? -11.047 5.797 8.888 1.00 92.31 103 MET A N 1
ATOM 793 C CA . MET A 1 103 ? -9.959 4.817 8.900 1.00 92.31 103 MET A CA 1
ATOM 794 C C . MET A 1 103 ? -9.915 4.001 7.607 1.00 92.31 103 MET A C 1
ATOM 796 O O . MET A 1 103 ? -8.821 3.722 7.119 1.00 92.31 103 MET A O 1
ATOM 800 N N . ASN A 1 104 ? -11.069 3.634 7.047 1.00 93.88 104 ASN A N 1
ATOM 801 C CA . ASN A 1 104 ? -11.142 2.947 5.760 1.00 93.88 104 ASN A CA 1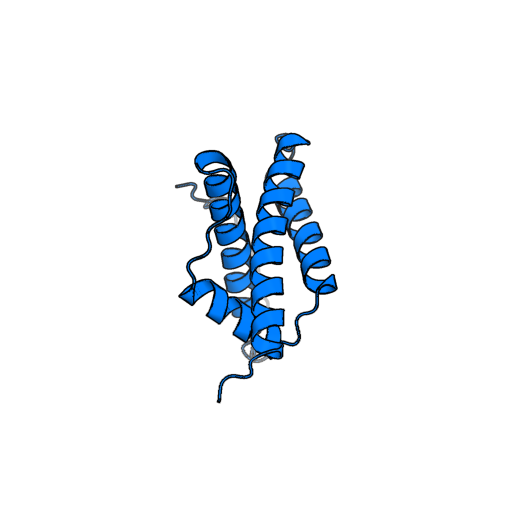
ATOM 802 C C . ASN A 1 104 ? -10.509 3.788 4.646 1.00 93.88 104 ASN A C 1
ATOM 804 O O . ASN A 1 104 ? -9.608 3.320 3.950 1.00 93.88 104 ASN A O 1
ATOM 808 N N . GLU A 1 105 ? -10.931 5.047 4.541 1.00 94.50 105 GLU A N 1
ATOM 809 C CA . GLU A 1 105 ? -10.421 6.008 3.566 1.00 94.50 105 GLU A CA 1
ATOM 810 C C . GLU A 1 105 ? -8.918 6.238 3.759 1.00 94.50 105 GLU A C 1
ATOM 812 O O . GLU A 1 105 ? -8.148 6.047 2.821 1.00 94.50 105 GLU A O 1
ATOM 817 N N . ALA A 1 106 ? -8.465 6.522 4.985 1.00 92.50 106 ALA A N 1
ATOM 818 C CA . ALA A 1 106 ? -7.055 6.802 5.257 1.00 92.50 106 ALA A CA 1
ATOM 819 C C . ALA A 1 106 ? -6.125 5.622 4.919 1.00 92.50 106 ALA A C 1
ATOM 821 O O . ALA A 1 106 ? -5.054 5.813 4.336 1.00 92.50 106 ALA A O 1
ATOM 822 N N . TRP A 1 107 ? -6.509 4.391 5.276 1.00 95.62 107 TRP A N 1
ATOM 823 C CA . TRP A 1 107 ? -5.732 3.200 4.918 1.00 95.62 107 TRP A CA 1
ATOM 824 C C . TRP A 1 107 ? -5.803 2.899 3.419 1.00 95.62 107 TRP A C 1
ATOM 826 O O . TRP A 1 107 ? -4.794 2.503 2.830 1.00 95.62 107 TRP A O 1
ATOM 836 N N . GLY A 1 108 ? -6.973 3.097 2.808 1.00 97.00 108 GLY A N 1
ATOM 837 C CA . GLY A 1 108 ? -7.198 2.889 1.383 1.00 97.00 108 GLY A CA 1
ATOM 838 C C . GLY A 1 108 ? -6.354 3.828 0.528 1.00 97.00 108 GLY A C 1
ATOM 839 O O . GLY A 1 108 ? -5.621 3.360 -0.340 1.00 97.00 108 GLY A O 1
ATOM 840 N N . GLU A 1 109 ? -6.386 5.128 0.821 1.00 96.75 109 GLU A N 1
ATOM 841 C 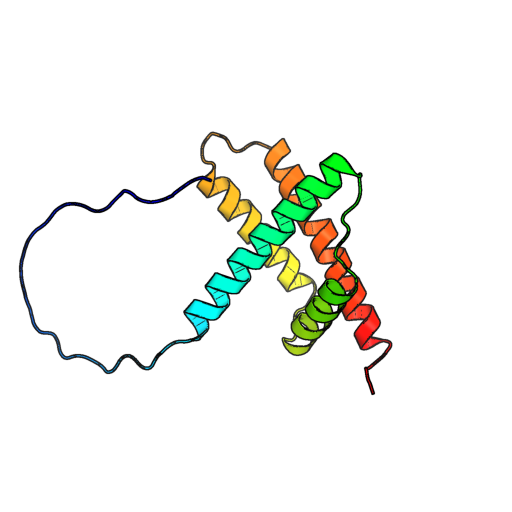CA . GLU A 1 109 ? -5.593 6.145 0.126 1.00 96.75 109 GLU A CA 1
ATOM 842 C C . GLU A 1 109 ? -4.092 5.905 0.305 1.00 96.75 109 GLU A C 1
ATOM 844 O O . GLU A 1 109 ? -3.332 5.911 -0.666 1.00 96.75 109 GLU A O 1
ATOM 849 N N . ALA A 1 110 ? -3.646 5.617 1.531 1.00 96.56 110 ALA A N 1
ATOM 850 C CA . ALA A 1 110 ? -2.242 5.317 1.792 1.00 96.56 110 ALA A CA 1
ATOM 851 C C . ALA A 1 110 ? -1.740 4.121 0.972 1.00 96.56 110 ALA A C 1
ATOM 853 O O . ALA A 1 110 ? -0.637 4.169 0.417 1.00 96.56 110 ALA A O 1
ATOM 854 N N . TYR A 1 111 ? -2.549 3.063 0.872 1.00 97.94 111 TYR A N 1
ATOM 855 C CA . TYR A 1 111 ? -2.230 1.907 0.045 1.00 97.94 111 TYR A CA 1
ATOM 856 C C . TYR A 1 111 ? -2.224 2.262 -1.445 1.00 97.94 111 TYR A C 1
ATOM 858 O O . TYR A 1 111 ? -1.291 1.884 -2.150 1.00 97.94 111 TYR A O 1
ATOM 866 N N . ASP A 1 112 ? -3.215 3.011 -1.928 1.00 97.75 112 ASP A N 1
ATOM 867 C CA . ASP A 1 112 ? -3.339 3.372 -3.343 1.00 97.75 112 ASP A CA 1
ATOM 868 C C . ASP A 1 112 ? -2.153 4.195 -3.836 1.00 97.75 112 ASP A C 1
ATOM 870 O O . ASP A 1 112 ? -1.606 3.919 -4.909 1.00 97.75 112 ASP A O 1
ATOM 874 N N . HIS A 1 113 ? -1.710 5.171 -3.045 1.00 96.62 113 HIS A N 1
ATOM 875 C CA . HIS A 1 113 ? -0.534 5.971 -3.372 1.00 96.62 113 HIS A CA 1
ATOM 876 C C . HIS A 1 113 ? 0.736 5.112 -3.425 1.00 96.62 113 HIS A C 1
ATOM 878 O O . HIS A 1 113 ? 1.520 5.218 -4.371 1.00 96.62 113 HIS A O 1
ATOM 884 N N . LEU A 1 114 ? 0.922 4.218 -2.449 1.00 96.50 114 LEU A N 1
ATOM 885 C CA . LEU A 1 114 ? 2.048 3.285 -2.435 1.00 96.50 114 LEU A CA 1
ATOM 886 C C . LEU A 1 114 ? 2.012 2.331 -3.640 1.00 96.50 114 LEU A C 1
ATOM 888 O O . LEU A 1 114 ? 3.019 2.157 -4.328 1.00 96.50 114 LEU A O 1
ATOM 892 N N . ALA A 1 115 ? 0.858 1.721 -3.912 1.00 97.19 115 ALA A N 1
ATOM 893 C CA . ALA A 1 115 ? 0.667 0.791 -5.017 1.00 97.19 115 ALA A CA 1
ATOM 894 C C . ALA A 1 115 ? 0.877 1.481 -6.367 1.00 97.19 115 ALA A C 1
ATOM 896 O O . ALA A 1 115 ? 1.476 0.896 -7.265 1.00 97.19 115 ALA A O 1
ATOM 897 N N . THR A 1 116 ? 0.420 2.725 -6.514 1.00 96.75 116 THR A N 1
ATOM 898 C CA . THR A 1 116 ? 0.641 3.535 -7.719 1.00 96.75 116 THR A CA 1
ATOM 899 C C . THR A 1 116 ? 2.127 3.772 -7.948 1.00 96.75 116 THR A C 1
ATOM 901 O O . THR A 1 116 ? 2.621 3.438 -9.019 1.00 96.75 116 THR A O 1
ATOM 904 N N . ALA A 1 117 ? 2.869 4.202 -6.923 1.00 95.50 117 ALA A N 1
ATOM 905 C CA . ALA A 1 117 ? 4.313 4.400 -7.041 1.00 95.50 117 ALA A CA 1
ATOM 906 C C . ALA A 1 117 ? 5.050 3.116 -7.471 1.00 95.50 117 ALA A C 1
ATOM 908 O O . ALA A 1 117 ? 5.952 3.164 -8.308 1.00 95.50 117 ALA A O 1
ATOM 909 N N . ILE A 1 118 ? 4.667 1.955 -6.923 1.00 95.94 118 ILE A N 1
ATOM 910 C CA . ILE A 1 118 ? 5.267 0.665 -7.300 1.00 95.94 118 ILE A CA 1
ATOM 911 C C . ILE A 1 118 ? 4.891 0.291 -8.739 1.00 95.94 118 ILE A C 1
ATOM 913 O O . ILE A 1 118 ? 5.770 -0.088 -9.509 1.00 95.94 118 ILE A O 1
ATOM 917 N N . LYS A 1 119 ? 3.612 0.408 -9.121 1.00 96.12 119 LYS A N 1
ATOM 918 C CA . LYS A 1 119 ? 3.134 0.117 -10.484 1.00 96.12 119 LYS A CA 1
ATOM 919 C C . LYS A 1 119 ? 3.828 0.998 -11.525 1.00 96.12 119 LYS A C 1
ATOM 921 O O . LYS A 1 119 ? 4.223 0.488 -12.571 1.00 96.12 119 LYS A O 1
ATOM 926 N N . ASP A 1 120 ? 4.021 2.280 -11.236 1.00 95.31 120 ASP A N 1
ATOM 927 C CA . ASP A 1 120 ? 4.718 3.211 -12.125 1.00 95.31 120 ASP A CA 1
ATOM 928 C C . ASP A 1 120 ? 6.177 2.802 -12.337 1.00 95.31 120 ASP A C 1
ATOM 930 O O . ASP A 1 120 ? 6.659 2.767 -13.470 1.00 95.31 120 ASP A O 1
ATOM 934 N N . GLU A 1 121 ? 6.864 2.398 -11.268 1.00 95.06 121 GLU A N 1
ATOM 935 C CA . GLU A 1 121 ? 8.231 1.887 -11.361 1.00 95.06 121 GLU A CA 1
ATOM 936 C C . GLU A 1 121 ? 8.295 0.550 -12.124 1.00 95.06 121 GLU A C 1
ATOM 938 O O . GLU A 1 121 ? 9.177 0.363 -12.962 1.00 95.06 121 GLU A O 1
ATOM 943 N N . MET A 1 122 ? 7.327 -0.354 -11.923 1.00 94.88 122 MET A N 1
ATOM 944 C CA . MET A 1 122 ? 7.198 -1.579 -12.725 1.00 94.88 122 MET A CA 1
ATOM 945 C C . MET A 1 122 ? 7.047 -1.245 -14.222 1.00 94.88 122 MET A C 1
ATOM 947 O O . MET A 1 122 ? 7.719 -1.832 -15.069 1.00 94.88 122 MET A O 1
ATOM 951 N N . MET A 1 123 ? 6.205 -0.273 -14.580 1.00 92.62 123 MET A N 1
ATOM 952 C CA . MET A 1 123 ? 6.034 0.157 -15.975 1.00 92.62 123 MET A CA 1
ATOM 953 C C . MET A 1 123 ? 7.304 0.807 -16.546 1.00 92.62 123 MET A C 1
ATOM 955 O O . MET A 1 123 ? 7.670 0.555 -17.701 1.00 92.62 123 MET A O 1
ATOM 959 N N . ALA A 1 124 ? 8.007 1.608 -15.742 1.00 91.44 124 ALA A N 1
ATOM 960 C CA . ALA A 1 124 ? 9.258 2.248 -16.136 1.00 91.44 124 ALA A CA 1
ATOM 961 C C . ALA A 1 124 ? 10.361 1.220 -16.443 1.00 91.44 124 ALA A C 1
ATOM 963 O O . ALA A 1 124 ? 11.066 1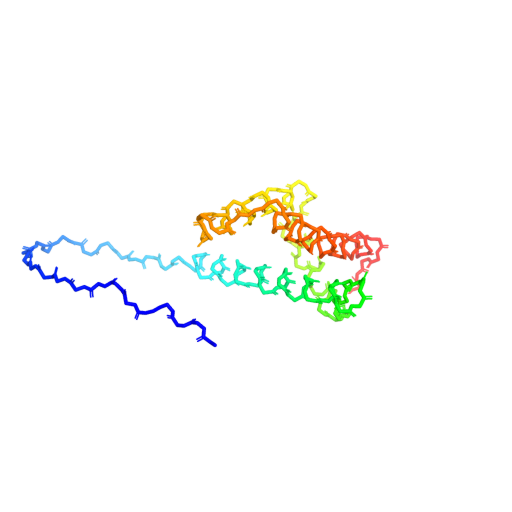.355 -17.443 1.00 91.44 124 ALA A O 1
ATOM 964 N N . GLN A 1 125 ? 10.473 0.161 -15.639 1.00 86.56 125 GLN A N 1
ATOM 965 C CA . GLN A 1 125 ? 11.464 -0.905 -15.825 1.00 86.56 125 GLN A CA 1
ATOM 966 C C . GLN A 1 125 ? 11.160 -1.807 -17.023 1.00 86.56 125 GLN A C 1
ATOM 968 O O . GLN A 1 125 ? 12.07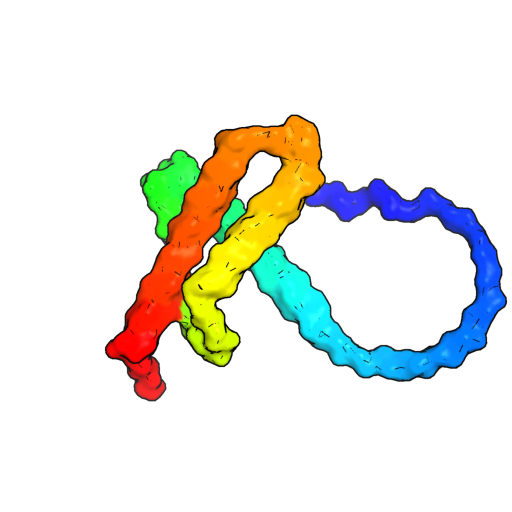9 -2.206 -17.736 1.00 86.56 125 GLN A O 1
ATOM 973 N N . VAL A 1 126 ? 9.882 -2.071 -17.312 1.00 84.00 126 VAL A N 1
ATOM 974 C CA . VAL A 1 126 ? 9.483 -2.740 -18.566 1.00 84.00 126 VAL A CA 1
ATOM 975 C C . VAL A 1 126 ? 9.886 -1.899 -19.782 1.00 84.00 126 VAL A C 1
ATOM 977 O O . VAL A 1 126 ? 10.309 -2.441 -20.802 1.00 84.00 126 VAL A O 1
ATOM 980 N N . SER A 1 127 ? 9.797 -0.572 -19.667 1.00 76.88 127 SER A N 1
ATOM 981 C CA . SER A 1 127 ? 10.134 0.370 -20.742 1.00 76.88 127 SER A CA 1
ATOM 982 C C . SER A 1 127 ? 11.641 0.639 -20.876 1.00 76.88 127 SER A C 1
ATOM 984 O O . SER A 1 127 ? 12.081 1.176 -21.890 1.00 76.88 127 SER A O 1
ATOM 986 N N . SER A 1 128 ? 12.438 0.299 -19.862 1.00 68.25 128 SER A N 1
ATOM 987 C CA . SER A 1 128 ? 13.895 0.474 -19.817 1.00 68.25 128 SER A CA 1
ATOM 988 C C . SER A 1 128 ? 14.537 -0.753 -19.162 1.00 68.25 128 SER A C 1
ATOM 990 O O . SER A 1 128 ? 14.926 -0.674 -17.992 1.00 68.25 128 SER A O 1
ATOM 992 N N . PRO A 1 129 ? 14.637 -1.894 -19.873 1.00 58.16 129 PRO A N 1
ATOM 993 C CA . PRO A 1 129 ? 15.249 -3.087 -19.304 1.00 58.16 129 PRO A CA 1
ATOM 994 C C . PRO A 1 129 ? 16.689 -2.767 -18.886 1.00 58.16 129 PRO A C 1
ATOM 996 O O . PRO A 1 129 ? 17.470 -2.240 -19.682 1.00 58.16 129 PRO A O 1
ATOM 999 N N . SER A 1 130 ? 17.028 -3.042 -17.621 1.00 52.88 130 SER A N 1
ATOM 1000 C CA . SER A 1 130 ? 18.417 -2.978 -17.150 1.00 52.88 130 SER A CA 1
ATOM 1001 C C . SER A 1 130 ? 19.302 -3.846 -18.065 1.00 52.88 130 SER A C 1
ATOM 1003 O O . SER A 1 130 ? 18.875 -4.955 -18.399 1.00 52.88 130 SER A O 1
ATOM 1005 N N . PRO A 1 131 ? 20.486 -3.357 -18.483 1.00 50.44 131 PRO A N 1
ATOM 1006 C CA . PRO A 1 131 ? 21.415 -4.114 -19.322 1.00 50.44 131 PRO A CA 1
ATOM 1007 C C . PRO A 1 131 ? 21.952 -5.374 -18.636 1.00 50.44 131 PRO A C 1
ATOM 1009 O O . PRO A 1 131 ? 22.040 -5.384 -17.384 1.00 50.44 131 PRO A O 1
#

Radius of gyration: 19.7 Å; chains: 1; bounding box: 37×57×52 Å

Secondary structure (DSSP, 8-state):
--------------------------THHHHHHHHHHHHHHHHHHHHHHHHHHSS----HHHHHHHHHHHHHTT--HHHHHHHHHHHHHHHHHHHGGG--HHHHHHHHHHHHHHHHHHHHHHHHHHHS---

InterPro domains:
  IPR000971 Globin [PF00042] (23-118)
  IPR000971 Globin [PS01033] (1-123)
  IPR001032 Leghaemoglobin-like [PTHR22924] (27-126)
  IPR009050 Globin-like superfamily [SSF46458] (29-122)
  IPR012292 Globin/Protoglobin [G3DSA:1.10.490.10] (1-121)

Foldseek 3Di:
DDDPDDDDDDDDDDDDDDDDDPPPDDCVVVVVVVVVVVLVVQLVQLLVCCVPPVAGDDDPVRLLVLLVVCVVVVHDPVVLVVVLVVVLVVVCVVCPPNDDPVVNVSSSVSSVRSVVSNVVSNVVCVVPPDD

Organism: NCBI:txid132261

pLDDT: mean 81.29, std 21.36, range [32.16, 97.94]

Sequence (131 aa):
MFSFQKMNSTDDDDGEEEDAIPAAGNNSNKLIKSHALIVFKLTCDSAIQLKEKGEVLVGRTTLKFLGDIHLQKGVTAPHFEVVKEALLQTVKEAMGETWNEEMNEAWGEAYDHLATAIKDEMMAQVSSPSP